Protein AF-A0A2Z3R7C8-F1 (afdb_monomer_lite)

pLDDT: mean 87.74, std 10.79, range [45.94, 97.62]

Sequence (98 aa):
MSDILEGLLLDEYAVVTRAELCGSGRVTPEELDALAALGLLPMRGDEYPAASVALVRRAARLKRGLDTDWELVAVIMDLLHEIDALRSEVRRLKARQR

Foldseek 3Di:
DDPPDDDDDQDQADKDALVVLCVLLVHDSVLVVVCVVLVQFDDDPRIGRPVVSVSSNQLSCCCVVVVDDSNVSSVVSVVVVVVVVVVVVVVVVVVVVD

Secondary structure (DSSP, 8-state):
-----------SS-EEEHHHHHHHHT--HHHHHHHHHTT-S--BTTEEETHHHHHHHHHHHHHHHHT--HHHHHHHHHHHHHHHHHHHHHHHHHHHT-

Radius of gyration: 16.39 Å; chains: 1; bounding box: 40×42×38 Å

Structure (mmCIF, N/CA/C/O backbone):
data_AF-A0A2Z3R7C8-F1
#
_entry.id   AF-A0A2Z3R7C8-F1
#
loop_
_atom_site.group_PDB
_atom_site.id
_atom_site.type_symbol
_atom_site.label_atom_id
_atom_site.label_alt_id
_atom_site.label_comp_id
_atom_site.label_asym_id
_atom_site.label_entity_id
_atom_site.label_seq_id
_atom_site.pdbx_PDB_ins_code
_atom_site.Cartn_x
_atom_site.Cartn_y
_atom_site.Cartn_z
_atom_site.occupancy
_atom_site.B_iso_or_equiv
_atom_site.auth_seq_id
_atom_site.auth_comp_id
_atom_site.auth_asym_id
_atom_site.auth_atom_id
_atom_site.pdbx_PDB_model_num
ATOM 1 N N . MET A 1 1 ? 13.178 33.724 -8.889 1.00 45.94 1 MET A N 1
ATOM 2 C CA . MET A 1 1 ? 12.368 33.015 -9.899 1.00 45.94 1 MET A CA 1
ATOM 3 C C . MET A 1 1 ? 11.414 32.118 -9.143 1.00 45.94 1 MET A C 1
ATOM 5 O O . MET A 1 1 ? 11.895 31.303 -8.372 1.00 45.94 1 MET A O 1
ATOM 9 N N . SER A 1 2 ? 10.107 32.354 -9.249 1.00 58.91 2 SER A N 1
ATOM 10 C CA . SER A 1 2 ? 9.118 31.469 -8.630 1.00 58.91 2 SER A CA 1
ATOM 11 C C . SER A 1 2 ? 8.898 30.310 -9.591 1.00 58.91 2 SER A C 1
ATOM 13 O O . SER A 1 2 ? 8.386 30.545 -10.683 1.00 58.91 2 SER A O 1
ATOM 15 N N . ASP A 1 3 ? 9.317 29.103 -9.217 1.00 68.12 3 ASP A N 1
ATOM 16 C CA . ASP A 1 3 ? 8.919 27.905 -9.953 1.00 68.12 3 ASP A CA 1
ATOM 17 C C . ASP A 1 3 ? 7.406 27.756 -9.810 1.00 68.12 3 ASP A C 1
ATOM 19 O O . ASP A 1 3 ? 6.871 27.640 -8.703 1.00 68.12 3 ASP A O 1
ATOM 23 N N . ILE A 1 4 ? 6.706 27.841 -10.937 1.00 64.38 4 ILE A N 1
ATOM 24 C CA . ILE A 1 4 ? 5.285 27.527 -11.000 1.00 64.38 4 ILE A CA 1
ATOM 25 C C . ILE A 1 4 ? 5.193 26.008 -10.894 1.00 64.38 4 ILE A C 1
ATOM 27 O O . ILE A 1 4 ? 5.617 25.282 -11.789 1.00 64.38 4 ILE A O 1
ATOM 31 N N . LEU A 1 5 ? 4.679 25.531 -9.763 1.00 68.00 5 LEU A N 1
ATOM 32 C CA . LEU A 1 5 ? 4.344 24.126 -9.587 1.00 68.00 5 LEU A CA 1
ATOM 33 C C . LEU A 1 5 ? 2.973 23.887 -10.215 1.00 68.00 5 LEU A C 1
ATOM 35 O O . LEU A 1 5 ? 1.949 24.284 -9.660 1.00 68.00 5 LEU A O 1
ATOM 39 N N . GLU A 1 6 ? 2.964 23.242 -11.375 1.00 61.22 6 GLU A N 1
ATOM 40 C CA . GLU A 1 6 ? 1.745 22.708 -11.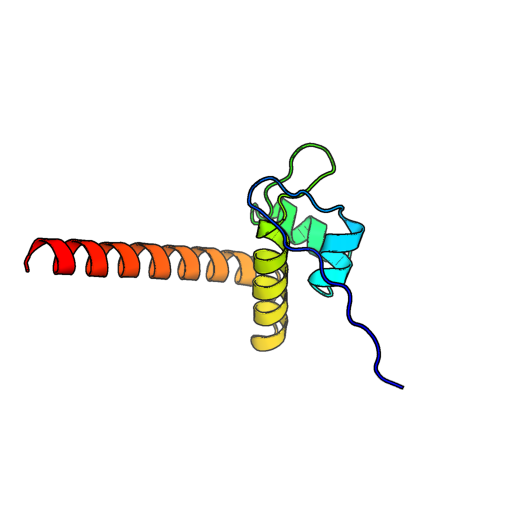971 1.00 61.22 6 GLU A CA 1
ATOM 41 C C . GLU A 1 6 ? 1.400 21.369 -11.308 1.00 61.22 6 GLU A C 1
ATOM 43 O O . GLU A 1 6 ? 2.256 20.500 -11.125 1.00 61.22 6 GLU A O 1
ATOM 48 N N . GLY A 1 7 ? 0.140 21.213 -10.904 1.00 60.91 7 GLY A N 1
ATOM 49 C CA . GLY A 1 7 ? -0.368 19.994 -10.285 1.00 60.91 7 GLY A CA 1
ATOM 50 C C . GLY A 1 7 ? -1.726 19.626 -10.864 1.00 60.91 7 GLY A C 1
ATOM 51 O O . GLY A 1 7 ? -2.599 20.482 -10.987 1.00 60.91 7 GLY A O 1
ATOM 52 N N . LEU A 1 8 ? -1.907 18.349 -11.206 1.00 62.88 8 LEU A N 1
ATOM 53 C CA . LEU A 1 8 ? -3.193 17.800 -11.627 1.00 62.88 8 LEU A CA 1
ATOM 54 C C . LEU A 1 8 ? -3.937 17.256 -10.401 1.00 62.88 8 LEU A C 1
ATOM 56 O O . LEU A 1 8 ? -3.378 16.473 -9.627 1.00 62.88 8 LEU A O 1
ATOM 60 N N . LEU A 1 9 ? -5.197 17.662 -10.221 1.00 68.50 9 LEU A N 1
ATOM 61 C CA . LEU A 1 9 ? -6.078 17.020 -9.250 1.00 68.50 9 LEU A CA 1
ATOM 62 C C . LEU A 1 9 ? -6.467 15.644 -9.786 1.00 68.50 9 LEU A C 1
ATOM 64 O O . LEU A 1 9 ? -7.075 15.528 -10.845 1.00 68.50 9 LEU A O 1
ATOM 68 N N . LEU A 1 10 ? -6.093 14.613 -9.039 1.00 69.88 10 LEU A N 1
ATOM 69 C CA . LEU A 1 10 ? -6.475 13.241 -9.321 1.00 69.88 10 LEU A CA 1
ATOM 70 C C . LEU A 1 10 ? -7.872 13.005 -8.743 1.00 69.88 10 LEU A C 1
ATOM 72 O O . LEU A 1 10 ? -8.037 13.001 -7.521 1.00 69.88 10 LEU A O 1
ATOM 76 N N . ASP A 1 11 ? -8.866 12.857 -9.615 1.00 73.56 11 ASP A N 1
ATOM 77 C CA . ASP A 1 11 ? -10.210 12.444 -9.221 1.00 73.56 11 ASP A CA 1
ATOM 78 C C . ASP A 1 11 ? -10.325 10.908 -9.125 1.00 73.56 11 ASP A C 1
ATOM 80 O O . ASP A 1 11 ? -9.348 10.167 -9.256 1.00 73.56 11 ASP A O 1
ATOM 84 N N . GLU A 1 12 ? -11.527 10.422 -8.831 1.00 68.56 12 GLU A N 1
ATOM 85 C CA . GLU A 1 12 ? -11.825 9.000 -8.628 1.00 68.56 12 GLU A CA 1
ATOM 86 C C . GLU A 1 12 ? -11.795 8.142 -9.909 1.00 68.56 12 GLU A C 1
ATOM 88 O O . GLU A 1 12 ? -11.772 6.912 -9.813 1.00 68.56 12 GLU A O 1
ATOM 93 N N . TYR A 1 13 ? -11.754 8.764 -11.092 1.00 75.69 13 TYR A N 1
ATOM 94 C CA . TYR A 1 13 ? -11.672 8.087 -12.393 1.00 75.69 13 TYR A CA 1
ATOM 95 C C . TYR A 1 13 ? -10.314 8.261 -13.066 1.00 75.69 13 TYR A C 1
ATOM 97 O O . TYR A 1 13 ? -10.019 7.551 -14.028 1.00 75.69 13 TYR A O 1
ATOM 105 N N . ALA A 1 14 ? -9.486 9.175 -12.561 1.00 87.00 14 ALA A N 1
ATOM 106 C CA . ALA A 1 14 ? -8.145 9.387 -13.052 1.00 87.00 14 ALA A CA 1
ATOM 107 C C . ALA A 1 14 ? -7.324 8.096 -12.961 1.00 87.00 14 ALA A C 1
ATOM 109 O O . ALA A 1 14 ? -7.346 7.355 -11.969 1.00 87.00 14 ALA A O 1
ATOM 110 N N . VAL A 1 15 ? -6.566 7.860 -14.020 1.00 90.19 15 VAL A N 1
ATOM 111 C CA . VAL A 1 15 ? -5.613 6.768 -14.138 1.00 90.19 15 VAL A CA 1
ATOM 112 C C . VAL A 1 15 ? -4.213 7.341 -14.265 1.00 90.19 15 VAL A C 1
ATOM 114 O O . VAL A 1 15 ? -4.026 8.458 -14.746 1.00 90.19 15 VAL A O 1
ATOM 117 N N . VAL A 1 16 ? -3.233 6.586 -13.792 1.00 90.56 16 VAL A N 1
ATOM 118 C CA . VAL A 1 16 ? -1.818 6.924 -13.893 1.00 90.56 16 VAL A CA 1
ATOM 119 C C . VAL A 1 16 ? -1.061 5.759 -14.503 1.00 90.56 16 VAL A C 1
ATOM 121 O O . VAL A 1 16 ? -1.368 4.585 -14.267 1.00 90.56 16 VAL A O 1
ATOM 124 N N . THR A 1 17 ? -0.044 6.094 -15.279 1.00 91.94 17 THR A N 1
ATOM 125 C CA . THR A 1 17 ? 0.877 5.128 -15.865 1.00 91.94 17 THR A CA 1
ATOM 126 C C . THR A 1 17 ? 1.808 4.548 -14.803 1.00 91.94 17 THR A C 1
ATOM 128 O O . THR A 1 17 ? 2.055 5.135 -13.743 1.00 91.94 17 THR A O 1
ATOM 131 N N . ARG A 1 18 ? 2.417 3.402 -15.120 1.00 92.12 18 ARG A N 1
ATOM 132 C CA . ARG A 1 18 ? 3.469 2.786 -14.298 1.00 92.12 18 ARG A CA 1
ATOM 133 C C . ARG A 1 18 ? 4.612 3.758 -13.979 1.00 92.12 18 ARG A C 1
ATOM 135 O O . ARG A 1 18 ? 5.068 3.822 -12.841 1.00 92.12 18 ARG A O 1
ATOM 142 N N . ALA A 1 19 ? 5.050 4.539 -14.969 1.00 91.19 19 ALA A N 1
ATOM 143 C CA . ALA A 1 19 ? 6.149 5.493 -14.821 1.00 91.19 19 ALA A CA 1
ATOM 144 C C . ALA A 1 19 ? 5.803 6.632 -13.848 1.00 91.19 19 ALA A C 1
ATOM 146 O O . ALA A 1 19 ? 6.600 6.968 -12.968 1.00 91.19 19 ALA A O 1
ATOM 147 N N . GLU A 1 20 ? 4.596 7.186 -13.962 1.00 91.25 20 GLU A N 1
ATOM 148 C CA . GLU A 1 20 ? 4.097 8.214 -13.045 1.00 91.25 20 GLU A CA 1
ATOM 149 C C . GLU A 1 20 ? 3.957 7.669 -11.623 1.00 91.25 20 GLU A C 1
ATOM 151 O O . GLU A 1 20 ? 4.326 8.340 -10.654 1.00 91.25 20 GLU A O 1
ATOM 156 N N . LEU A 1 21 ? 3.493 6.425 -11.482 1.00 91.38 21 LEU A N 1
ATOM 157 C CA . LEU A 1 21 ? 3.335 5.787 -10.183 1.00 91.38 21 LEU A CA 1
ATOM 158 C C . LEU A 1 21 ? 4.692 5.538 -9.501 1.00 91.38 21 LEU A C 1
ATOM 160 O O . LEU A 1 21 ? 4.863 5.955 -8.350 1.00 91.38 21 LEU A O 1
ATOM 164 N N . CYS A 1 22 ? 5.679 4.985 -10.217 1.00 93.69 22 CYS A N 1
ATOM 165 C CA . CYS A 1 22 ? 7.064 4.848 -9.744 1.00 93.69 22 CYS A CA 1
ATOM 166 C C . CYS A 1 22 ? 7.649 6.195 -9.298 1.00 93.69 22 CYS A C 1
ATOM 168 O O . CYS A 1 22 ? 8.153 6.322 -8.177 1.00 93.69 22 CYS A O 1
ATOM 170 N N . GLY A 1 23 ? 7.526 7.231 -10.136 1.00 91.75 23 GLY A N 1
ATOM 171 C CA . GLY A 1 23 ? 8.028 8.572 -9.832 1.00 9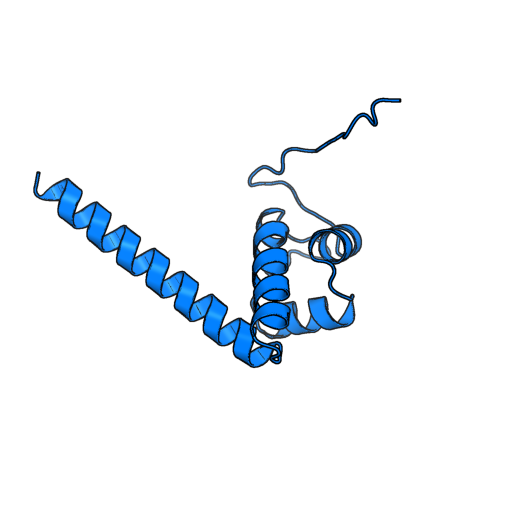1.75 23 GLY A CA 1
ATOM 172 C C . GLY A 1 23 ? 7.361 9.191 -8.602 1.00 91.75 23 GLY A C 1
ATOM 173 O O . GLY A 1 23 ? 8.030 9.754 -7.732 1.00 91.75 23 GLY A O 1
ATOM 174 N N . SER A 1 24 ? 6.042 9.036 -8.476 1.00 87.81 24 SER A N 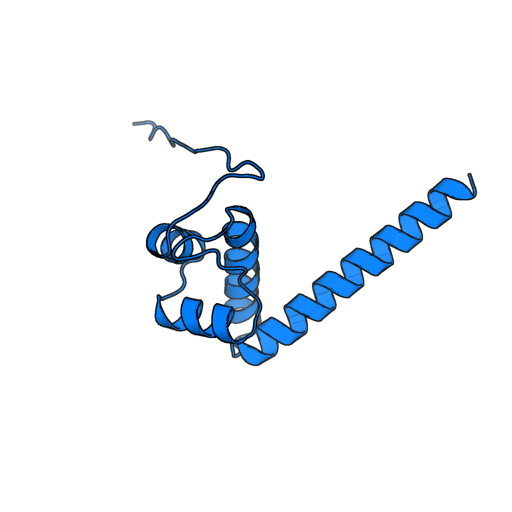1
ATOM 175 C CA . SER A 1 24 ? 5.275 9.582 -7.355 1.00 87.81 24 SER A CA 1
ATOM 176 C C . SER A 1 24 ? 5.600 8.898 -6.022 1.00 87.81 24 SER A C 1
ATOM 178 O O . SER A 1 24 ? 5.647 9.574 -4.988 1.00 87.81 24 SER A O 1
ATOM 180 N N . GLY A 1 25 ? 5.830 7.583 -6.046 1.00 84.56 25 GLY A N 1
ATOM 181 C CA . GLY A 1 25 ? 6.149 6.747 -4.893 1.00 84.56 25 GLY A CA 1
ATOM 182 C C . GLY A 1 25 ? 7.625 6.740 -4.511 1.00 84.56 25 GLY A C 1
ATOM 183 O O . GLY A 1 25 ? 7.950 6.383 -3.378 1.00 84.56 25 GLY A O 1
ATOM 184 N N . ARG A 1 26 ? 8.500 7.167 -5.435 1.00 89.81 26 ARG A N 1
ATOM 185 C CA . ARG A 1 26 ? 9.953 6.940 -5.388 1.00 89.81 26 ARG A CA 1
ATOM 186 C C . ARG A 1 26 ? 10.273 5.456 -5.178 1.00 89.81 26 ARG A C 1
ATOM 188 O O . ARG A 1 26 ? 11.078 5.125 -4.312 1.00 89.81 26 ARG A O 1
ATOM 195 N N . VAL A 1 27 ? 9.593 4.603 -5.939 1.00 92.81 27 VAL A N 1
ATOM 196 C CA . VAL A 1 27 ? 9.803 3.149 -5.969 1.00 92.81 27 VAL A CA 1
ATOM 197 C C . VAL A 1 27 ? 10.307 2.741 -7.345 1.00 92.81 27 VAL A C 1
ATOM 199 O O . VAL A 1 27 ? 9.961 3.383 -8.345 1.00 92.81 27 VAL A O 1
ATOM 202 N N . THR A 1 28 ? 11.126 1.698 -7.411 1.00 94.31 28 THR A N 1
ATOM 203 C CA . THR A 1 28 ? 11.575 1.152 -8.695 1.00 94.31 28 THR A CA 1
ATOM 204 C C . THR A 1 28 ? 10.442 0.383 -9.388 1.00 94.31 28 THR A C 1
ATOM 206 O O . THR A 1 28 ? 9.443 0.031 -8.752 1.00 94.31 28 THR A O 1
ATOM 209 N N . PRO A 1 29 ? 10.560 0.121 -10.700 1.00 93.31 29 PRO A N 1
ATOM 210 C CA . PRO A 1 29 ? 9.632 -0.751 -11.415 1.00 93.31 29 PRO A CA 1
ATOM 211 C C . PRO A 1 29 ? 9.477 -2.134 -10.759 1.00 93.31 29 PRO A C 1
ATOM 213 O O . PRO A 1 29 ? 8.363 -2.621 -10.609 1.00 93.31 29 PRO A O 1
ATOM 216 N N . GLU A 1 30 ? 10.575 -2.730 -10.298 1.00 92.62 30 GLU A N 1
ATOM 217 C CA . GLU A 1 30 ? 10.598 -4.045 -9.646 1.00 92.62 30 GLU A CA 1
ATOM 218 C C . GLU A 1 30 ? 9.897 -4.015 -8.283 1.00 92.62 30 GLU A C 1
ATOM 220 O O . GLU A 1 30 ? 9.159 -4.931 -7.929 1.00 92.62 30 GLU A O 1
ATOM 225 N N . GLU A 1 31 ? 10.093 -2.941 -7.517 1.00 92.56 31 GLU A N 1
ATOM 226 C CA . GLU A 1 31 ? 9.383 -2.734 -6.254 1.00 92.56 31 GLU A CA 1
ATOM 227 C C . GLU A 1 31 ? 7.878 -2.545 -6.473 1.00 92.56 31 GLU A C 1
ATOM 229 O O . GLU A 1 31 ? 7.064 -3.027 -5.685 1.00 92.56 31 GLU A O 1
ATOM 234 N N . LEU A 1 32 ? 7.496 -1.867 -7.556 1.00 92.81 32 LEU A N 1
ATOM 235 C CA . LEU A 1 32 ? 6.097 -1.716 -7.933 1.00 92.81 32 LEU A CA 1
ATOM 236 C C . LEU A 1 32 ? 5.473 -3.061 -8.335 1.00 92.81 32 LEU A C 1
ATOM 238 O O . LEU A 1 32 ? 4.343 -3.347 -7.940 1.00 92.81 32 LEU A O 1
ATOM 242 N N . ASP A 1 33 ? 6.215 -3.905 -9.055 1.00 91.00 33 ASP A N 1
ATOM 243 C CA . ASP A 1 33 ? 5.772 -5.257 -9.411 1.00 91.00 33 ASP A CA 1
ATOM 244 C C . ASP A 1 33 ? 5.608 -6.133 -8.162 1.00 91.00 33 ASP A C 1
ATOM 246 O O . ASP A 1 33 ? 4.635 -6.880 -8.060 1.00 91.00 33 ASP A O 1
ATOM 250 N N . ALA A 1 34 ? 6.494 -5.995 -7.169 1.00 91.25 34 ALA A N 1
ATOM 251 C CA . ALA A 1 34 ? 6.359 -6.680 -5.884 1.00 91.25 34 ALA A CA 1
ATOM 252 C C . ALA A 1 34 ? 5.079 -6.253 -5.143 1.00 91.25 34 ALA A C 1
ATOM 254 O O . ALA A 1 34 ? 4.320 -7.098 -4.671 1.00 91.25 34 ALA A O 1
ATOM 255 N N . LEU A 1 35 ? 4.787 -4.949 -5.094 1.00 91.12 35 LEU A N 1
ATOM 256 C CA . LEU A 1 35 ? 3.546 -4.428 -4.510 1.00 91.12 35 LEU A CA 1
ATOM 257 C C . LEU A 1 35 ? 2.297 -4.962 -5.233 1.00 91.12 35 LEU A C 1
ATOM 259 O O . LEU A 1 35 ? 1.309 -5.306 -4.582 1.00 91.12 35 LEU A O 1
ATOM 263 N N . ALA A 1 36 ? 2.334 -5.052 -6.564 1.00 90.38 36 ALA A N 1
ATOM 264 C CA . ALA A 1 36 ? 1.244 -5.624 -7.351 1.00 90.38 36 ALA A CA 1
ATOM 265 C C . ALA A 1 3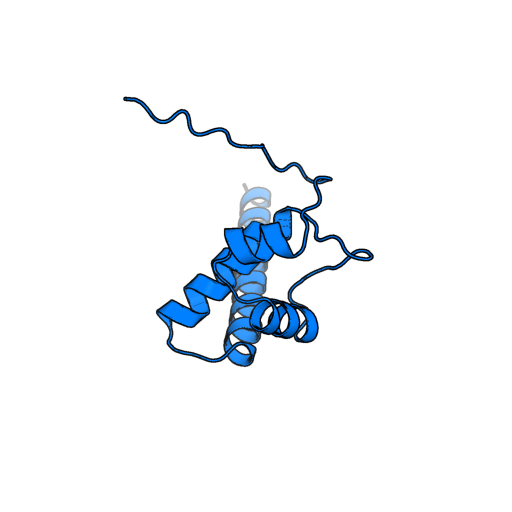6 ? 1.073 -7.129 -7.087 1.00 90.38 36 ALA A C 1
ATOM 267 O O . ALA A 1 36 ? -0.050 -7.589 -6.887 1.00 90.38 36 ALA A O 1
ATOM 268 N N . ALA A 1 37 ? 2.173 -7.883 -7.008 1.00 90.69 37 ALA A N 1
ATOM 269 C CA . ALA A 1 37 ? 2.163 -9.314 -6.701 1.00 90.69 37 ALA A CA 1
ATOM 270 C C . ALA A 1 37 ? 1.606 -9.620 -5.300 1.00 90.69 37 ALA A C 1
ATOM 272 O O . ALA A 1 37 ? 0.968 -10.651 -5.101 1.00 90.69 37 ALA A O 1
ATOM 273 N N . LEU A 1 38 ? 1.796 -8.705 -4.347 1.00 91.25 38 LEU A N 1
ATOM 274 C CA . LEU A 1 38 ? 1.236 -8.780 -2.995 1.00 91.25 38 LEU A CA 1
ATOM 275 C C . LEU A 1 38 ? -0.236 -8.332 -2.920 1.00 91.25 38 LEU A C 1
ATOM 277 O O . LEU A 1 38 ? -0.809 -8.298 -1.837 1.00 91.25 38 LEU A O 1
ATOM 281 N N . GLY A 1 39 ? -0.858 -7.978 -4.051 1.00 89.56 39 GLY A N 1
ATOM 282 C CA . GLY A 1 39 ? -2.267 -7.580 -4.123 1.00 89.56 39 GLY A CA 1
ATOM 283 C C . GLY A 1 39 ? -2.559 -6.161 -3.627 1.00 89.56 39 GLY A C 1
ATOM 284 O O . GLY A 1 39 ? -3.722 -5.778 -3.522 1.00 89.56 39 GLY A O 1
ATOM 285 N N . LEU A 1 40 ? -1.528 -5.356 -3.352 1.00 87.06 40 LEU A N 1
ATOM 286 C CA . LEU A 1 40 ? -1.682 -3.995 -2.832 1.00 87.06 40 LEU A CA 1
ATOM 287 C C . LEU A 1 40 ? -2.040 -2.966 -3.909 1.00 87.06 40 LEU A C 1
ATOM 289 O O . LEU A 1 40 ? -2.487 -1.868 -3.580 1.00 87.06 40 LEU A O 1
ATOM 293 N N . LEU A 1 41 ? -1.811 -3.281 -5.186 1.00 88.50 41 LEU A N 1
ATOM 294 C CA . LEU A 1 41 ? -2.055 -2.362 -6.294 1.00 88.50 41 LEU A CA 1
ATOM 295 C C . LEU A 1 41 ? -3.153 -2.893 -7.212 1.00 88.50 41 LEU A C 1
ATOM 297 O O . LEU A 1 41 ? -2.929 -3.877 -7.918 1.00 88.50 41 LEU A O 1
ATOM 301 N N . PRO A 1 42 ? -4.328 -2.240 -7.254 1.00 82.00 42 PRO A N 1
ATOM 302 C CA . PRO A 1 42 ? -5.329 -2.565 -8.253 1.00 82.00 42 PRO A CA 1
ATOM 303 C C . PRO A 1 42 ? -4.831 -2.113 -9.631 1.00 82.00 42 PRO A C 1
ATOM 305 O O . PRO A 1 42 ? -4.478 -0.949 -9.816 1.00 82.00 42 PRO A O 1
ATOM 308 N N . MET A 1 43 ? -4.831 -3.022 -10.605 1.00 79.31 43 MET A N 1
ATOM 309 C CA . MET A 1 43 ? -4.417 -2.751 -11.984 1.00 79.31 43 MET A CA 1
ATOM 310 C C . MET A 1 43 ? -5.589 -2.998 -12.940 1.00 79.31 43 MET A C 1
ATOM 312 O O . MET A 1 43 ? -6.332 -3.972 -12.787 1.00 79.31 43 MET A O 1
ATOM 316 N N . ARG A 1 44 ? -5.780 -2.105 -13.917 1.00 77.75 44 ARG A N 1
ATOM 317 C CA . ARG A 1 44 ? -6.769 -2.240 -14.997 1.00 77.75 44 ARG A CA 1
ATOM 318 C C . ARG A 1 44 ? -6.041 -2.167 -16.338 1.00 77.75 44 ARG A C 1
ATOM 320 O O . ARG A 1 44 ? -5.752 -1.078 -16.818 1.00 77.75 44 ARG A O 1
ATOM 327 N N . GLY A 1 45 ? -5.742 -3.315 -16.944 1.00 80.75 45 GLY A N 1
ATOM 328 C CA . GLY A 1 45 ? -4.862 -3.331 -18.120 1.00 80.75 45 GLY A CA 1
ATOM 329 C C . GLY A 1 45 ? -3.469 -2.848 -17.724 1.00 80.75 45 GLY A C 1
ATOM 330 O O . GLY A 1 45 ? -2.938 -3.383 -16.765 1.00 80.75 45 GLY A O 1
ATOM 331 N N . ASP A 1 46 ? -2.934 -1.821 -18.392 1.00 80.88 46 ASP A N 1
ATOM 332 C CA . ASP A 1 46 ? -1.611 -1.230 -18.100 1.00 80.88 46 ASP A CA 1
ATOM 333 C C . ASP A 1 46 ? -1.664 0.023 -17.199 1.00 80.88 46 ASP A C 1
ATOM 335 O O . ASP A 1 46 ? -0.647 0.681 -16.957 1.00 80.88 46 ASP A O 1
ATOM 339 N N . GLU A 1 47 ? -2.849 0.369 -16.693 1.00 88.81 47 GLU A N 1
ATOM 340 C CA . GLU A 1 47 ? -3.099 1.599 -15.944 1.00 88.81 47 GLU A CA 1
ATOM 341 C C . GLU A 1 47 ? -3.485 1.331 -14.484 1.00 88.81 47 GLU A C 1
ATOM 343 O O . GLU A 1 47 ? -4.121 0.326 -14.139 1.00 88.81 47 GLU A O 1
ATOM 348 N N . TYR A 1 48 ? -3.132 2.280 -13.614 1.00 90.25 48 TYR A N 1
ATOM 349 C CA . TYR A 1 48 ? -3.450 2.243 -12.189 1.00 90.25 48 TYR A CA 1
ATOM 350 C C . TYR A 1 48 ? -4.462 3.331 -11.844 1.00 90.25 48 TYR A C 1
ATOM 352 O O . TYR A 1 48 ? -4.292 4.469 -12.279 1.00 90.25 48 TYR A O 1
ATOM 360 N N . PRO A 1 49 ? -5.469 3.057 -10.998 1.00 90.19 49 PRO A N 1
ATOM 361 C CA . PRO A 1 49 ? -6.297 4.112 -10.430 1.00 90.19 49 PRO A CA 1
ATOM 362 C C . PRO A 1 49 ? -5.419 5.125 -9.703 1.00 90.19 49 PRO A C 1
ATOM 364 O O . PRO A 1 49 ? -4.506 4.739 -8.968 1.00 90.19 49 PRO A O 1
ATOM 367 N N . ALA A 1 50 ? -5.722 6.408 -9.834 1.00 89.19 50 ALA A N 1
ATOM 368 C CA . ALA A 1 50 ? -4.918 7.468 -9.247 1.00 89.19 50 ALA A CA 1
ATOM 369 C C . ALA A 1 50 ? -4.810 7.391 -7.710 1.00 89.19 50 ALA A C 1
ATOM 371 O O . ALA A 1 50 ? -3.795 7.787 -7.132 1.00 89.19 50 ALA A O 1
ATOM 372 N N . ALA A 1 51 ? -5.799 6.786 -7.041 1.00 86.62 51 ALA A N 1
ATOM 373 C CA . ALA A 1 51 ? -5.744 6.458 -5.614 1.00 86.62 51 ALA A CA 1
ATOM 374 C C . ALA A 1 51 ? -4.515 5.600 -5.229 1.00 86.62 51 ALA A C 1
ATOM 376 O O . ALA A 1 51 ? -4.019 5.688 -4.101 1.00 86.62 51 ALA A O 1
ATOM 377 N N . SER A 1 52 ? -3.969 4.831 -6.177 1.00 90.75 52 SER A N 1
ATOM 378 C CA . SER A 1 52 ? -2.759 4.022 -5.999 1.00 90.75 52 SER A CA 1
ATOM 379 C C . SER A 1 52 ? -1.532 4.874 -5.672 1.00 90.75 52 SER A C 1
ATOM 381 O O . SER A 1 52 ? -0.643 4.407 -4.967 1.00 90.75 52 SER A O 1
ATOM 383 N N . VAL A 1 53 ? -1.489 6.149 -6.081 1.00 91.31 53 VAL A N 1
ATOM 384 C CA . VAL A 1 53 ? -0.391 7.074 -5.742 1.00 91.31 53 VAL A CA 1
ATOM 385 C C . VAL A 1 53 ? -0.249 7.234 -4.229 1.00 91.31 53 VAL A C 1
ATOM 387 O O . VAL A 1 53 ? 0.855 7.154 -3.681 1.00 91.31 53 VAL A O 1
ATOM 390 N N . ALA A 1 54 ? -1.364 7.446 -3.527 1.00 88.94 54 ALA A N 1
ATOM 391 C CA . ALA A 1 54 ? -1.356 7.584 -2.074 1.00 88.94 54 ALA A CA 1
ATOM 392 C C . ALA A 1 54 ? -0.939 6.272 -1.393 1.00 88.94 54 ALA A C 1
ATOM 394 O O . ALA A 1 54 ? -0.196 6.295 -0.407 1.00 88.94 54 ALA A O 1
ATOM 395 N N . LEU A 1 55 ? -1.376 5.140 -1.950 1.00 91.00 55 LEU A N 1
ATOM 396 C CA . LEU A 1 55 ? -1.049 3.808 -1.458 1.00 91.00 55 LEU A CA 1
ATOM 397 C C . LEU A 1 55 ? 0.451 3.519 -1.582 1.00 91.00 55 LEU A C 1
ATOM 399 O O . LEU A 1 55 ? 1.092 3.240 -0.568 1.00 91.00 55 LEU A O 1
ATOM 403 N N . VAL A 1 56 ? 1.033 3.674 -2.776 1.00 93.94 56 VAL A N 1
ATOM 404 C CA . VAL A 1 56 ? 2.469 3.447 -3.019 1.00 93.94 56 VAL A CA 1
ATOM 405 C C . VAL A 1 56 ? 3.315 4.361 -2.139 1.00 93.94 56 VAL A C 1
ATOM 407 O O . VAL A 1 56 ? 4.261 3.904 -1.501 1.00 93.94 56 VAL A O 1
ATOM 410 N N . ARG A 1 57 ? 2.955 5.645 -2.015 1.00 93.56 57 ARG A N 1
ATOM 411 C CA . ARG A 1 57 ? 3.667 6.578 -1.124 1.00 93.56 57 ARG A CA 1
ATOM 412 C C . ARG A 1 57 ? 3.628 6.134 0.335 1.00 93.56 57 ARG A C 1
ATOM 414 O O . ARG A 1 57 ? 4.635 6.259 1.037 1.00 93.56 57 ARG A O 1
ATOM 421 N N . ARG A 1 58 ? 2.482 5.637 0.810 1.00 93.06 58 ARG A N 1
ATOM 422 C CA . ARG A 1 58 ? 2.331 5.133 2.182 1.00 93.06 58 ARG A CA 1
ATOM 423 C C . ARG A 1 58 ? 3.180 3.881 2.395 1.00 93.06 58 ARG A C 1
ATOM 425 O O . ARG A 1 58 ? 3.922 3.850 3.375 1.00 93.06 58 ARG A O 1
ATOM 432 N N . ALA A 1 59 ? 3.129 2.928 1.467 1.00 94.12 59 ALA A N 1
ATOM 433 C CA . ALA A 1 59 ? 3.914 1.697 1.501 1.00 94.12 59 ALA A CA 1
ATOM 434 C C . ALA A 1 59 ? 5.427 1.985 1.476 1.00 94.12 59 ALA A C 1
ATOM 436 O O . ALA A 1 59 ? 6.156 1.543 2.359 1.00 94.12 59 ALA A O 1
ATOM 437 N N . ALA A 1 60 ? 5.897 2.829 0.553 1.00 93.94 60 ALA A N 1
ATOM 438 C CA . ALA A 1 60 ? 7.307 3.211 0.445 1.00 93.94 60 ALA A CA 1
ATOM 439 C C . ALA A 1 60 ? 7.816 3.959 1.686 1.00 93.94 60 ALA A C 1
ATOM 441 O O . ALA A 1 60 ? 8.959 3.780 2.113 1.00 93.94 60 ALA A O 1
ATOM 442 N N . ARG A 1 61 ? 6.978 4.812 2.288 1.00 93.75 61 ARG A N 1
ATOM 443 C CA . ARG A 1 61 ? 7.312 5.480 3.552 1.00 93.75 61 ARG A CA 1
ATOM 444 C C . ARG A 1 61 ? 7.418 4.479 4.699 1.00 93.75 61 ARG A C 1
ATOM 446 O O . ARG A 1 61 ? 8.304 4.634 5.530 1.00 93.75 61 ARG A O 1
ATOM 453 N N . LEU A 1 62 ? 6.538 3.482 4.744 1.00 94.50 62 LEU A N 1
ATOM 454 C CA . LEU A 1 62 ? 6.558 2.446 5.769 1.00 94.50 62 LEU A CA 1
ATOM 455 C C . LEU A 1 62 ? 7.801 1.560 5.644 1.00 94.50 62 LEU A C 1
ATOM 457 O O . LEU A 1 62 ? 8.514 1.398 6.629 1.00 94.50 62 LEU A O 1
ATOM 461 N N . LYS A 1 63 ? 8.107 1.094 4.426 1.00 94.56 63 LYS A N 1
ATOM 462 C CA . LYS A 1 63 ? 9.320 0.330 4.116 1.00 94.56 63 LYS A CA 1
ATOM 463 C C . LYS A 1 63 ? 10.573 1.024 4.642 1.00 94.56 63 LYS A C 1
ATOM 465 O O . LYS A 1 63 ? 11.350 0.426 5.374 1.00 94.56 63 LYS A O 1
ATOM 470 N N . ARG A 1 64 ? 10.737 2.308 4.300 1.00 93.62 64 ARG A N 1
ATOM 471 C CA . ARG A 1 64 ? 11.890 3.123 4.720 1.00 93.62 64 ARG A CA 1
ATOM 472 C C . ARG A 1 64 ? 11.891 3.440 6.211 1.00 93.62 64 ARG A C 1
ATOM 474 O O . ARG A 1 64 ? 12.953 3.524 6.808 1.00 93.62 64 ARG A O 1
ATOM 481 N N . GLY A 1 65 ? 10.720 3.669 6.799 1.00 94.50 65 GLY A N 1
ATOM 482 C CA . GLY A 1 65 ? 10.602 4.021 8.213 1.00 94.50 65 GLY A CA 1
ATOM 483 C C . GLY A 1 65 ? 10.854 2.848 9.159 1.00 94.50 65 GLY A C 1
ATOM 484 O O . GLY A 1 65 ? 11.245 3.079 10.298 1.00 94.50 65 GLY A O 1
ATOM 485 N N . LEU A 1 66 ? 10.622 1.618 8.696 1.00 92.75 66 LEU A N 1
ATOM 486 C CA . LEU A 1 66 ? 10.772 0.395 9.487 1.00 92.75 66 LEU A CA 1
ATOM 487 C C . LEU A 1 66 ? 11.956 -0.478 9.058 1.00 92.75 66 LEU A C 1
ATOM 489 O O . LEU A 1 66 ? 12.171 -1.508 9.683 1.00 92.75 66 LEU A O 1
ATOM 493 N N . ASP A 1 67 ? 12.684 -0.077 8.012 1.00 94.00 67 ASP A N 1
ATOM 494 C CA . ASP A 1 67 ? 13.788 -0.835 7.412 1.00 94.00 67 ASP A CA 1
ATOM 495 C C . ASP A 1 67 ? 13.428 -2.312 7.172 1.00 94.00 67 ASP A C 1
ATOM 497 O O . ASP A 1 67 ? 14.009 -3.236 7.737 1.00 94.00 67 ASP A O 1
ATOM 501 N N . THR A 1 68 ? 12.371 -2.529 6.386 1.00 93.12 68 THR A N 1
ATOM 502 C CA . THR A 1 68 ? 11.754 -3.853 6.219 1.00 93.12 68 THR A CA 1
ATOM 503 C C . THR A 1 68 ? 11.538 -4.239 4.751 1.00 93.12 68 THR A C 1
ATOM 505 O O . THR A 1 68 ? 11.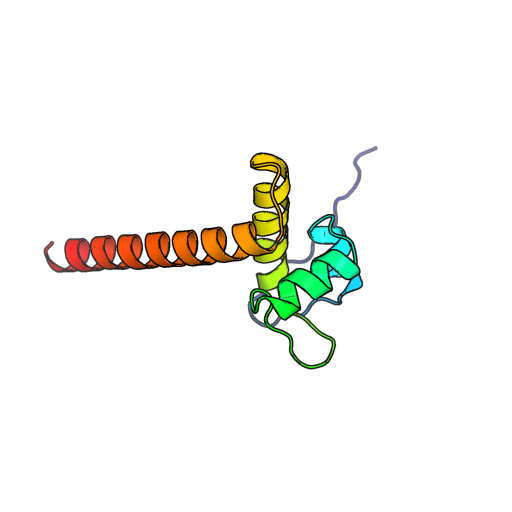856 -3.472 3.836 1.00 93.12 68 THR A O 1
ATOM 508 N N . ASP A 1 69 ? 11.029 -5.444 4.504 1.00 94.06 69 ASP A N 1
ATOM 509 C CA . ASP A 1 69 ? 10.685 -5.973 3.184 1.00 94.06 69 ASP A CA 1
ATOM 510 C C . ASP A 1 69 ? 9.260 -5.573 2.746 1.00 94.06 69 ASP A C 1
ATOM 512 O O . ASP A 1 69 ? 8.547 -4.840 3.438 1.00 94.06 69 ASP A O 1
ATOM 516 N N . TRP A 1 70 ? 8.879 -5.937 1.521 1.00 93.94 70 TRP A N 1
ATOM 517 C CA . TRP A 1 70 ? 7.577 -5.547 0.967 1.00 93.94 70 TRP A CA 1
ATOM 518 C C . TRP A 1 70 ? 6.442 -6.425 1.502 1.00 93.94 70 TRP A C 1
ATOM 520 O O . TRP A 1 70 ? 5.315 -5.953 1.643 1.00 93.94 70 TRP A O 1
ATOM 530 N N . GLU A 1 71 ? 6.751 -7.663 1.865 1.00 94.56 71 GLU A N 1
ATOM 531 C CA . GLU A 1 71 ? 5.854 -8.641 2.464 1.00 94.56 71 GLU A CA 1
ATOM 532 C C . GLU A 1 71 ? 5.333 -8.143 3.816 1.00 94.56 71 GLU A C 1
ATOM 534 O O . GLU A 1 71 ? 4.121 -8.094 4.039 1.00 94.56 71 GLU A O 1
ATOM 539 N N . LEU A 1 72 ? 6.222 -7.680 4.700 1.00 94.69 72 LEU A N 1
ATOM 540 C CA . LEU A 1 72 ? 5.819 -7.103 5.979 1.00 94.69 72 LEU A CA 1
ATOM 541 C C . LEU A 1 72 ? 5.057 -5.789 5.783 1.00 94.69 72 LEU A C 1
ATOM 543 O O . LEU A 1 72 ? 4.088 -5.522 6.497 1.00 94.69 72 LEU A O 1
ATOM 547 N N . VAL A 1 73 ? 5.449 -4.972 4.801 1.00 95.38 73 VAL A N 1
ATOM 548 C CA . VAL A 1 73 ? 4.710 -3.750 4.447 1.00 95.38 73 VAL A CA 1
ATOM 549 C C . VAL A 1 73 ? 3.274 -4.070 4.042 1.00 95.38 73 VAL A C 1
ATOM 551 O O . VAL A 1 73 ? 2.375 -3.355 4.485 1.00 95.38 73 VAL A O 1
ATOM 554 N N . ALA A 1 74 ? 3.038 -5.129 3.264 1.00 93.81 74 ALA A N 1
ATOM 555 C CA . ALA A 1 74 ? 1.692 -5.548 2.876 1.00 93.81 74 ALA A CA 1
ATOM 556 C C . ALA A 1 74 ? 0.837 -5.908 4.089 1.00 93.81 74 ALA A C 1
ATOM 558 O O . ALA A 1 74 ? -0.239 -5.339 4.271 1.00 93.81 74 ALA A O 1
ATOM 559 N N . VAL A 1 75 ? 1.374 -6.735 4.988 1.00 94.75 75 VAL A N 1
ATOM 560 C CA . VAL A 1 75 ? 0.690 -7.107 6.234 1.00 94.75 75 VAL A CA 1
ATOM 561 C C . VAL A 1 75 ? 0.331 -5.871 7.060 1.00 94.75 75 VAL A C 1
ATOM 563 O O . VAL A 1 75 ? -0.791 -5.736 7.547 1.00 94.75 75 VAL A O 1
ATOM 566 N N . ILE A 1 76 ? 1.262 -4.930 7.222 1.00 95.38 76 ILE A N 1
ATOM 567 C CA . ILE A 1 76 ? 0.997 -3.716 7.999 1.00 95.38 76 ILE A CA 1
ATOM 568 C C . ILE A 1 76 ? -0.041 -2.828 7.302 1.00 95.38 76 ILE A C 1
ATOM 570 O O . ILE A 1 76 ? -0.870 -2.218 7.977 1.00 95.38 76 ILE A O 1
ATOM 574 N N . MET A 1 77 ? -0.006 -2.725 5.974 1.00 93.62 77 MET A N 1
ATOM 575 C CA . MET A 1 77 ? -0.988 -1.955 5.212 1.00 93.62 77 MET A CA 1
ATOM 576 C C . MET A 1 77 ? -2.404 -2.506 5.404 1.00 93.62 77 MET A C 1
ATOM 578 O O . MET A 1 77 ? -3.312 -1.712 5.664 1.00 93.62 77 MET A O 1
ATOM 582 N N . ASP A 1 78 ? -2.573 -3.828 5.390 1.00 93.00 78 ASP A N 1
ATOM 583 C CA . ASP A 1 78 ? -3.854 -4.486 5.667 1.00 93.00 78 ASP A CA 1
ATOM 584 C C . ASP A 1 78 ? -4.332 -4.215 7.098 1.00 93.00 78 ASP A C 1
ATOM 586 O O . ASP A 1 78 ? -5.474 -3.811 7.318 1.00 93.00 78 ASP A O 1
ATOM 590 N N . LEU A 1 79 ? -3.441 -4.332 8.088 1.00 95.31 79 LEU A N 1
ATOM 591 C CA . LEU A 1 79 ? -3.775 -4.029 9.484 1.00 95.31 79 LEU A CA 1
ATOM 592 C C . LEU A 1 79 ? -4.175 -2.564 9.681 1.00 95.31 79 LEU A C 1
ATOM 594 O O . LEU A 1 79 ? -5.098 -2.257 10.436 1.00 95.31 79 LEU A O 1
ATOM 598 N N . LEU A 1 80 ? -3.488 -1.638 9.012 1.00 93.56 80 LEU A N 1
ATOM 599 C CA . LEU A 1 80 ? -3.831 -0.222 9.054 1.00 93.56 80 LEU A CA 1
ATOM 600 C C . LEU A 1 80 ? -5.202 0.043 8.423 1.00 93.56 80 LEU A C 1
ATOM 602 O O . LEU A 1 80 ? -5.958 0.849 8.967 1.00 93.56 80 LEU A O 1
ATOM 606 N N . HIS A 1 81 ? -5.526 -0.633 7.318 1.00 91.50 81 HIS A N 1
ATOM 607 C CA . HIS A 1 81 ? -6.848 -0.561 6.702 1.00 91.50 81 HIS A CA 1
ATOM 608 C C . HIS A 1 81 ? -7.935 -1.056 7.662 1.00 91.50 81 HIS A C 1
ATOM 610 O O . HIS A 1 81 ? -8.925 -0.355 7.881 1.00 91.50 81 HIS A O 1
ATOM 616 N N . GLU A 1 82 ? -7.713 -2.200 8.309 1.00 96.19 82 GLU A N 1
ATOM 617 C CA . GLU A 1 82 ? -8.658 -2.778 9.267 1.00 96.19 82 GLU A CA 1
ATOM 618 C C . GLU A 1 82 ? -8.865 -1.869 10.489 1.00 96.19 82 GLU A C 1
ATOM 620 O O . GLU A 1 82 ? -9.994 -1.611 10.912 1.00 96.19 82 GLU A O 1
ATOM 625 N N . ILE A 1 83 ? -7.790 -1.283 11.026 1.00 97.00 83 ILE A N 1
ATOM 626 C CA . ILE A 1 83 ? -7.874 -0.304 12.120 1.00 97.00 83 ILE A CA 1
ATOM 627 C C . ILE A 1 83 ? -8.712 0.911 11.706 1.00 97.00 83 ILE A C 1
ATOM 629 O O . ILE A 1 83 ? -9.530 1.400 12.494 1.00 97.00 83 ILE A O 1
ATOM 633 N N . ASP A 1 84 ? -8.512 1.42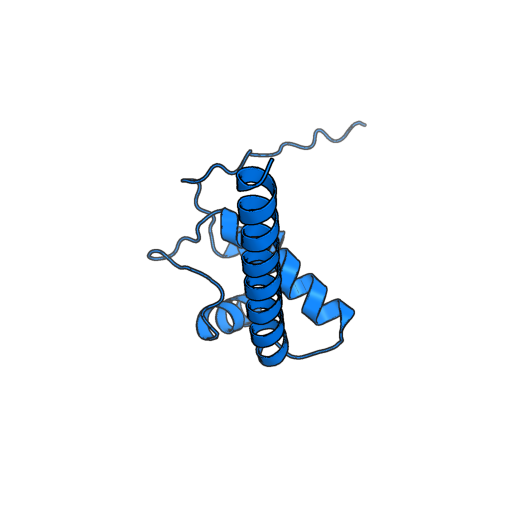3 10.492 1.00 95.00 84 ASP A N 1
ATOM 634 C CA . ASP A 1 84 ? -9.260 2.571 9.982 1.00 95.00 84 ASP A CA 1
ATOM 635 C C . ASP A 1 84 ? -10.748 2.223 9.778 1.00 95.00 84 ASP A C 1
ATOM 637 O O . ASP A 1 84 ? -11.616 3.027 10.151 1.00 95.00 84 ASP A O 1
ATOM 641 N N . ALA A 1 85 ? -11.054 1.013 9.296 1.00 95.62 85 ALA A N 1
ATOM 642 C CA . ALA A 1 85 ? -12.414 0.493 9.155 1.00 95.62 85 ALA A CA 1
ATOM 643 C C . ALA A 1 85 ? -13.124 0.377 10.515 1.00 95.62 85 ALA A C 1
ATOM 645 O O . ALA A 1 85 ? -14.199 0.956 10.708 1.00 95.62 85 ALA A O 1
ATOM 646 N N . LEU A 1 86 ? -12.484 -0.258 11.501 1.00 97.62 86 LEU A N 1
ATOM 647 C CA . LEU A 1 86 ? -13.012 -0.405 12.861 1.00 97.62 86 LEU A CA 1
ATOM 648 C C . LEU A 1 86 ? -13.242 0.952 13.537 1.00 97.62 86 LEU A C 1
ATOM 650 O O . LEU A 1 86 ? -14.281 1.191 14.158 1.00 97.62 86 LEU A O 1
ATOM 654 N N . ARG A 1 87 ? -12.302 1.893 13.393 1.00 97.25 87 ARG A N 1
ATOM 655 C CA . ARG A 1 87 ? -12.462 3.261 13.917 1.00 97.25 87 ARG A CA 1
ATOM 656 C C . ARG A 1 87 ? -13.630 3.987 13.259 1.00 97.25 87 ARG A C 1
ATOM 658 O O . ARG A 1 87 ? -14.332 4.741 13.937 1.00 97.25 87 ARG A O 1
ATOM 665 N N . SER A 1 88 ? -13.835 3.787 11.959 1.00 96.31 88 SER A N 1
ATOM 666 C CA . SER A 1 88 ? -14.978 4.343 11.233 1.00 96.31 88 SER A CA 1
ATOM 667 C C . SER A 1 88 ? -16.300 3.789 11.762 1.00 96.31 88 SER A C 1
ATOM 669 O O . SER A 1 88 ? -17.218 4.563 12.045 1.00 96.31 88 SER A O 1
ATOM 671 N N . GLU A 1 89 ? -16.360 2.481 12.012 1.00 96.56 89 GLU A N 1
ATOM 672 C CA . GLU A 1 89 ? -17.533 1.822 12.586 1.00 96.56 89 GLU A CA 1
ATOM 673 C C . GLU A 1 89 ? -17.890 2.389 13.957 1.00 96.56 89 GLU A C 1
ATOM 675 O O . GLU A 1 89 ? -19.021 2.818 14.191 1.00 96.56 89 GLU A O 1
ATOM 680 N N . VAL A 1 90 ? -16.903 2.481 14.850 1.00 96.88 90 VAL A N 1
ATOM 681 C CA . VAL A 1 90 ? -17.096 3.039 16.193 1.00 96.88 90 VAL A CA 1
ATOM 682 C C . VAL A 1 90 ? -17.622 4.473 16.124 1.00 96.88 90 VAL A C 1
ATOM 684 O O . VAL A 1 90 ? -18.535 4.826 16.873 1.00 96.88 90 VAL A O 1
ATOM 687 N N . ARG A 1 91 ? -17.085 5.313 15.228 1.00 96.75 91 ARG A N 1
ATOM 688 C CA . ARG A 1 91 ? -17.582 6.687 15.034 1.00 96.75 91 ARG A CA 1
ATOM 689 C C . ARG A 1 91 ? -19.037 6.697 14.571 1.00 96.75 91 ARG A C 1
ATOM 691 O O . ARG A 1 91 ? -19.833 7.458 15.117 1.00 96.75 91 ARG A O 1
ATOM 698 N N . ARG A 1 92 ? -19.395 5.835 13.617 1.00 95.69 92 ARG A N 1
ATOM 699 C CA . ARG A 1 92 ? -20.761 5.722 13.090 1.00 95.69 92 ARG A CA 1
ATOM 700 C C . ARG A 1 92 ? -21.752 5.260 14.155 1.00 95.69 92 ARG A C 1
ATOM 702 O O . ARG A 1 92 ? -22.827 5.838 14.269 1.00 95.69 92 ARG A O 1
ATOM 709 N N . LEU A 1 93 ? -21.394 4.256 14.953 1.00 96.56 93 LEU A N 1
ATOM 710 C CA . LEU A 1 93 ? -22.240 3.756 16.039 1.00 96.56 93 LEU A CA 1
ATOM 711 C C . LEU A 1 93 ? -22.452 4.819 17.121 1.00 96.56 93 LEU A C 1
ATOM 713 O O . LEU A 1 93 ? -23.586 5.049 17.532 1.00 96.56 93 LEU A O 1
ATOM 717 N N . LYS A 1 94 ? -21.391 5.532 17.518 1.00 95.25 94 LYS A N 1
ATOM 718 C CA . LYS A 1 94 ? -21.493 6.646 18.474 1.00 95.25 94 LYS A CA 1
ATOM 719 C C . LYS A 1 94 ? -22.356 7.797 17.954 1.00 95.25 94 LYS A C 1
ATOM 721 O O . LYS A 1 94 ? -23.050 8.424 18.745 1.00 95.25 94 LYS A O 1
ATOM 726 N N . ALA A 1 95 ? -22.327 8.071 16.650 1.00 92.62 95 ALA A N 1
ATOM 727 C CA . ALA A 1 95 ? -23.161 9.102 16.034 1.00 92.62 95 ALA A CA 1
ATOM 728 C C . ALA A 1 95 ? -24.653 8.725 15.982 1.00 92.62 95 ALA A C 1
ATOM 730 O O . ALA A 1 95 ? -25.485 9.618 15.979 1.00 92.62 95 ALA A O 1
ATOM 731 N N . ARG A 1 96 ? -24.991 7.426 15.962 1.00 85.75 96 ARG A N 1
ATOM 732 C CA . ARG A 1 96 ? -26.382 6.925 15.971 1.00 85.75 96 ARG A CA 1
ATOM 733 C C . ARG A 1 96 ? -27.023 6.874 17.364 1.00 85.75 96 ARG A C 1
ATOM 735 O O . ARG A 1 96 ? -28.230 6.702 17.455 1.00 85.75 96 ARG A O 1
ATOM 742 N N . GLN A 1 97 ? -26.222 6.941 18.429 1.00 72.50 97 GLN A N 1
ATOM 743 C CA . GLN A 1 97 ? -26.684 6.933 19.827 1.00 72.50 97 GLN A CA 1
ATOM 744 C C . GLN A 1 97 ? -26.767 8.343 20.442 1.00 72.50 97 GLN A C 1
ATOM 746 O O . GLN A 1 97 ? -27.024 8.476 21.637 1.00 72.50 97 GLN A O 1
ATOM 751 N N . ARG A 1 98 ? -26.507 9.381 19.642 1.00 55.22 98 ARG A N 1
ATOM 752 C CA . ARG A 1 98 ? -26.758 10.789 19.963 1.00 55.22 98 ARG A CA 1
ATOM 753 C C . ARG A 1 98 ? -28.012 11.246 19.240 1.00 55.22 98 ARG A C 1
ATOM 755 O O . ARG A 1 98 ? -28.702 12.106 19.820 1.00 55.22 98 ARG A O 1
#